Protein AF-A0A3M1YGG5-F1 (afdb_monomer)

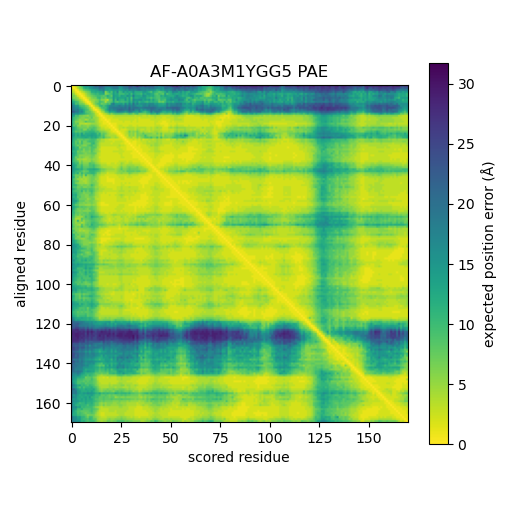Secondary structure (DSSP, 8-state):
-PPPP---EE-TT-SEEEEEE-SSTT---GGGTT-EEEEEEETTEEEEEE--TTPPP-EEEEEEEEEEETTTEEEEEEE-SSEEEEEE-SS---TT-EEEE---PPTTS--PPEEEE-GGGS---S-HHHHHHHHHHHHHHHTT---EEEEEE-STTS-STT-EEEEEE-

Solvent-accessible surface area (backbone atoms only — not comparable to full-atom values): 9044 Å² total; per-residue (Å²): 132,90,74,54,77,69,67,78,45,72,51,99,83,49,42,48,30,40,34,35,28,38,91,50,61,61,48,61,38,74,38,37,44,56,28,47,20,24,77,41,79,56,96,91,39,70,24,37,25,78,53,52,65,72,31,66,48,52,28,27,29,69,41,59,49,98,57,60,30,68,82,42,20,16,26,28,32,32,32,58,45,63,75,49,80,38,26,23,19,99,40,52,41,56,70,71,36,48,46,19,35,38,50,63,57,58,78,58,38,69,47,70,32,16,29,21,48,36,80,84,74,60,80,74,82,82,45,78,71,55,38,56,53,50,53,52,51,49,54,62,74,44,61,93,60,62,44,34,25,30,73,40,72,77,36,87,82,22,58,46,65,68,17,32,29,33,32,32,61,91

Structure (mmCIF, N/CA/C/O backbone):
data_AF-A0A3M1YGG5-F1
#
_entry.id   AF-A0A3M1YGG5-F1
#
loop_
_atom_site.group_PDB
_atom_site.id
_atom_site.type_symbol
_atom_site.label_atom_id
_atom_site.label_alt_id
_atom_site.label_comp_id
_atom_site.label_asym_id
_atom_site.label_entity_id
_atom_site.label_seq_id
_atom_site.pdbx_PDB_ins_code
_atom_site.Cartn_x
_atom_site.Cartn_y
_atom_site.Cartn_z
_atom_site.occupancy
_atom_site.B_iso_or_equiv
_atom_site.auth_seq_id
_atom_site.auth_comp_id
_atom_site.auth_asym_id
_atom_site.auth_atom_id
_atom_site.pdbx_PDB_model_num
ATOM 1 N N . MET A 1 1 ? 24.152 3.823 -25.030 1.00 55.31 1 MET A N 1
ATOM 2 C CA . MET A 1 1 ? 23.796 4.663 -23.865 1.00 55.31 1 MET A CA 1
ATOM 3 C C . MET A 1 1 ? 24.035 3.822 -22.623 1.00 55.31 1 MET A C 1
ATOM 5 O O . MET A 1 1 ? 23.606 2.677 -22.627 1.00 55.31 1 MET A O 1
ATOM 9 N N . ALA A 1 2 ? 24.787 4.303 -21.632 1.00 54.22 2 ALA A N 1
ATOM 10 C CA . ALA A 1 2 ? 25.012 3.529 -20.411 1.00 54.22 2 ALA A CA 1
ATOM 11 C C . ALA A 1 2 ? 23.708 3.479 -19.600 1.00 54.22 2 ALA A C 1
ATOM 13 O O . ALA A 1 2 ? 23.170 4.525 -19.247 1.00 54.22 2 ALA A O 1
ATOM 14 N N . THR A 1 3 ? 23.182 2.282 -19.339 1.00 64.00 3 THR A N 1
ATOM 15 C CA . THR A 1 3 ? 22.014 2.116 -18.467 1.00 64.00 3 THR A CA 1
ATOM 16 C C . THR A 1 3 ? 22.466 2.206 -17.014 1.00 64.00 3 THR A C 1
ATOM 18 O O . THR A 1 3 ? 23.280 1.394 -16.567 1.00 64.00 3 THR A O 1
ATOM 21 N N . PHE A 1 4 ? 21.922 3.160 -16.262 1.00 67.75 4 PHE A N 1
ATOM 22 C CA . PHE A 1 4 ? 22.120 3.218 -14.819 1.00 67.75 4 PHE A CA 1
ATOM 23 C C . PHE A 1 4 ? 21.399 2.041 -14.153 1.00 67.75 4 PHE A C 1
ATOM 25 O O . PHE A 1 4 ? 20.194 1.840 -14.341 1.00 67.75 4 PHE A O 1
ATOM 32 N N . LYS A 1 5 ? 22.156 1.241 -13.396 1.00 75.06 5 LYS A N 1
ATOM 33 C CA . LYS A 1 5 ? 21.615 0.176 -12.552 1.00 75.06 5 LYS A CA 1
ATOM 34 C C . LYS A 1 5 ? 21.453 0.711 -11.136 1.00 75.06 5 LYS A C 1
ATOM 36 O O . LYS A 1 5 ? 22.422 1.219 -10.576 1.00 75.06 5 LYS A O 1
ATOM 41 N N . HIS A 1 6 ? 20.259 0.589 -10.568 1.00 70.75 6 HIS A N 1
ATOM 42 C CA . HIS A 1 6 ? 19.994 1.006 -9.193 1.00 70.75 6 HIS A CA 1
ATOM 43 C C . HIS A 1 6 ? 19.250 -0.097 -8.437 1.00 70.75 6 HIS A C 1
ATOM 45 O O . HIS A 1 6 ? 18.257 -0.633 -8.930 1.00 70.75 6 HIS A O 1
ATOM 51 N N . GLY A 1 7 ? 19.773 -0.464 -7.267 1.00 69.25 7 GLY A N 1
ATOM 52 C CA . GLY A 1 7 ? 19.114 -1.364 -6.320 1.00 69.25 7 GLY A CA 1
ATOM 53 C C . GLY A 1 7 ? 18.342 -0.580 -5.261 1.00 69.25 7 GLY A C 1
ATOM 54 O O . GLY A 1 7 ? 18.203 0.634 -5.363 1.00 69.25 7 GLY A O 1
ATOM 55 N N . VAL A 1 8 ? 17.871 -1.265 -4.222 1.00 73.19 8 VAL A N 1
ATOM 56 C CA . VAL A 1 8 ? 17.297 -0.588 -3.053 1.00 73.19 8 VAL A CA 1
ATOM 57 C C . VAL A 1 8 ? 18.416 0.106 -2.281 1.00 73.19 8 VAL A C 1
ATOM 59 O O . VAL A 1 8 ? 19.356 -0.551 -1.833 1.00 73.19 8 VAL A O 1
ATOM 62 N N . SER A 1 9 ? 18.302 1.421 -2.107 1.00 71.38 9 SER A N 1
ATOM 63 C CA . SER A 1 9 ? 19.164 2.175 -1.196 1.00 71.38 9 SER A CA 1
ATOM 64 C C . SER A 1 9 ? 18.410 2.443 0.103 1.00 71.38 9 SER A C 1
ATOM 66 O O . SER A 1 9 ? 17.454 3.219 0.125 1.00 71.38 9 SER A O 1
ATOM 68 N N . ILE A 1 10 ? 18.833 1.778 1.179 1.00 61.59 10 ILE A N 1
ATOM 69 C CA . ILE A 1 10 ? 18.394 2.066 2.545 1.00 61.59 10 ILE A CA 1
ATOM 70 C C . ILE A 1 10 ? 19.409 3.010 3.188 1.00 61.59 10 ILE A C 1
ATOM 72 O O . ILE A 1 10 ? 20.544 2.626 3.482 1.00 61.59 10 ILE A O 1
ATOM 76 N N . LEU A 1 11 ? 19.015 4.258 3.435 1.00 57.81 11 LEU A N 1
ATOM 77 C CA . LEU A 1 11 ? 19.728 5.062 4.425 1.00 57.81 11 LEU A CA 1
ATOM 78 C C . LEU A 1 11 ? 19.527 4.366 5.780 1.00 57.81 11 LEU A C 1
ATOM 80 O O . LEU A 1 11 ? 18.440 3.866 6.054 1.00 57.81 11 LEU A O 1
ATOM 84 N N . ARG A 1 12 ? 20.575 4.262 6.608 1.00 49.81 12 ARG A N 1
ATOM 85 C CA . ARG A 1 12 ? 20.600 3.373 7.794 1.00 49.81 12 ARG A CA 1
ATOM 86 C C . ARG A 1 12 ? 19.526 3.657 8.862 1.00 49.81 12 ARG A C 1
ATOM 88 O O . ARG A 1 12 ? 19.350 2.819 9.732 1.00 49.81 12 ARG A O 1
ATOM 95 N N . ASP A 1 13 ? 18.805 4.769 8.737 1.00 57.62 13 ASP A N 1
ATOM 96 C CA . ASP A 1 13 ? 17.625 5.155 9.529 1.00 57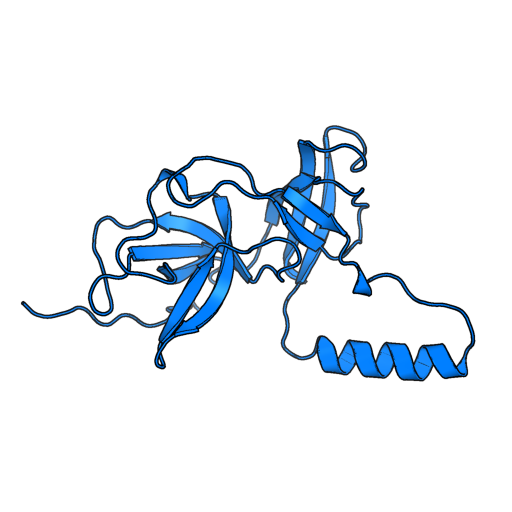.6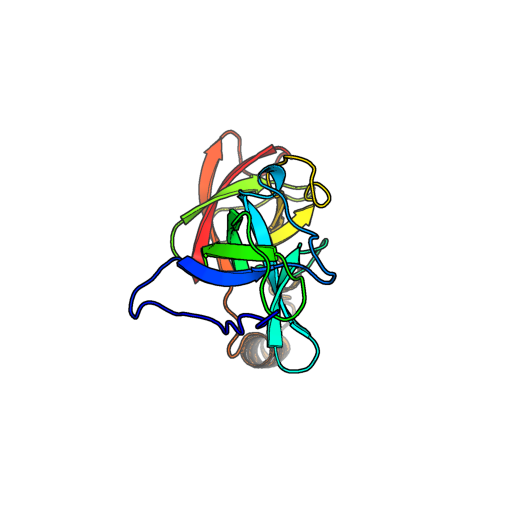2 13 ASP A CA 1
ATOM 97 C C . ASP A 1 13 ? 16.527 5.801 8.653 1.00 57.62 13 ASP A C 1
ATOM 99 O O . ASP A 1 13 ? 15.679 6.552 9.120 1.00 57.62 13 ASP A O 1
ATOM 103 N N . GLY A 1 14 ? 16.567 5.566 7.339 1.00 60.25 14 GLY A N 1
ATOM 104 C CA . GLY A 1 14 ? 15.667 6.215 6.395 1.00 60.25 14 GLY A CA 1
ATOM 105 C C . GLY A 1 14 ? 14.260 5.638 6.470 1.00 60.25 14 GLY A C 1
ATOM 106 O O . GLY A 1 14 ? 14.053 4.468 6.150 1.00 60.25 14 GLY A O 1
ATOM 107 N N . ASP A 1 15 ? 13.284 6.486 6.793 1.00 81.44 15 ASP A N 1
ATOM 108 C C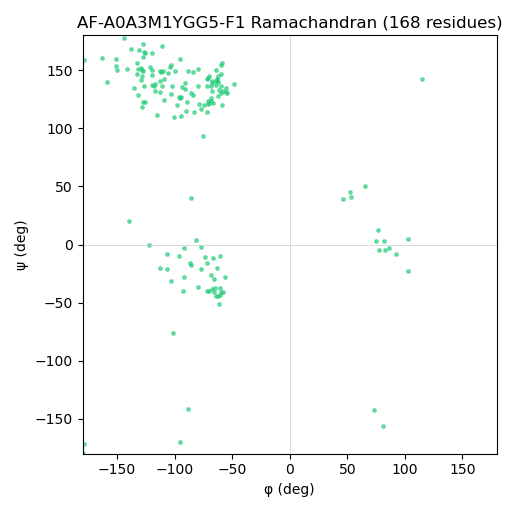A . ASP A 1 15 ? 11.867 6.173 6.583 1.00 81.44 15 ASP A CA 1
ATOM 109 C C . ASP A 1 15 ? 11.538 5.997 5.100 1.00 81.44 15 ASP A C 1
ATOM 111 O O . ASP A 1 15 ? 10.543 5.365 4.761 1.00 81.44 15 ASP A O 1
ATOM 115 N N . ILE A 1 16 ? 12.391 6.530 4.221 1.00 88.69 16 ILE A N 1
ATOM 116 C CA . ILE A 1 16 ? 12.248 6.516 2.771 1.00 88.69 16 ILE A CA 1
ATOM 117 C C . ILE A 1 16 ? 13.405 5.730 2.158 1.00 88.69 16 ILE A C 1
ATOM 119 O O . ILE A 1 16 ? 14.575 5.968 2.469 1.00 88.69 16 ILE A O 1
ATOM 123 N N . ILE A 1 17 ? 13.067 4.828 1.243 1.00 91.19 17 ILE A N 1
ATOM 124 C CA . ILE A 1 17 ? 14.019 4.114 0.395 1.00 91.19 17 ILE A CA 1
ATOM 125 C C . ILE A 1 17 ? 13.903 4.594 -1.040 1.00 91.19 17 ILE A C 1
ATOM 127 O O . ILE A 1 17 ? 12.816 4.937 -1.497 1.00 91.19 17 ILE A O 1
ATOM 131 N N . SER A 1 18 ? 15.009 4.566 -1.775 1.00 91.19 18 SER A N 1
ATOM 132 C CA . SER A 1 18 ? 14.977 4.777 -3.222 1.00 91.19 18 SER A CA 1
ATOM 133 C C . SER A 1 18 ? 14.955 3.431 -3.941 1.00 91.19 18 SER A C 1
ATOM 135 O O . SER A 1 18 ? 15.798 2.571 -3.670 1.00 91.19 18 SER A O 1
ATOM 137 N N . ILE A 1 19 ? 13.983 3.233 -4.832 1.00 91.62 19 ILE A N 1
ATOM 138 C CA . ILE A 1 19 ? 13.714 1.948 -5.490 1.00 91.62 19 ILE A CA 1
ATOM 139 C C . ILE A 1 19 ? 13.127 2.169 -6.899 1.00 91.62 19 ILE A C 1
ATOM 141 O O . ILE A 1 19 ? 12.464 3.182 -7.139 1.00 91.62 19 ILE A O 1
ATOM 145 N N . PRO A 1 20 ? 13.356 1.255 -7.860 1.00 92.62 20 PRO A N 1
ATOM 146 C CA . PRO A 1 20 ? 12.626 1.269 -9.123 1.00 92.62 20 PRO A CA 1
ATOM 147 C C . PRO A 1 20 ? 11.122 1.042 -8.910 1.00 92.62 20 PRO A C 1
ATOM 149 O O . PRO A 1 20 ? 10.718 0.222 -8.084 1.00 92.62 20 PRO A O 1
ATOM 152 N N . LEU A 1 21 ? 10.301 1.740 -9.686 1.00 91.44 21 LEU A N 1
ATOM 153 C CA . LEU A 1 21 ? 8.844 1.745 -9.599 1.00 91.44 21 LEU A CA 1
ATOM 154 C C . LEU A 1 21 ? 8.233 1.191 -10.894 1.00 91.44 21 LEU A C 1
ATOM 156 O O . LEU A 1 21 ? 8.658 1.552 -11.996 1.00 91.44 21 LEU A O 1
ATOM 160 N N . GLY A 1 22 ? 7.201 0.358 -10.763 1.00 90.88 22 GLY A N 1
ATOM 161 C CA . GLY A 1 22 ? 6.447 -0.194 -11.890 1.00 90.88 22 GLY A CA 1
ATOM 162 C C . GLY A 1 22 ? 6.572 -1.703 -12.050 1.00 90.88 22 GLY A C 1
ATOM 163 O O . GLY A 1 22 ? 7.644 -2.279 -11.894 1.00 90.88 22 GLY A O 1
ATOM 164 N N . ALA A 1 23 ? 5.463 -2.335 -12.443 1.00 88.12 23 ALA A N 1
ATOM 165 C CA . ALA A 1 23 ? 5.479 -3.679 -13.029 1.00 88.12 23 ALA A CA 1
ATOM 166 C C . ALA A 1 23 ? 5.947 -3.654 -14.498 1.00 88.12 23 ALA A C 1
ATOM 168 O O . ALA A 1 23 ? 6.402 -4.660 -15.035 1.00 88.12 23 ALA A O 1
ATOM 169 N N . THR A 1 24 ? 5.840 -2.491 -15.143 1.00 86.62 24 THR A N 1
ATOM 170 C CA . THR A 1 24 ? 6.298 -2.214 -16.506 1.00 86.62 24 THR A CA 1
ATOM 171 C C . THR A 1 24 ? 7.128 -0.932 -16.531 1.00 86.62 24 THR A C 1
ATOM 173 O O . THR A 1 24 ? 7.134 -0.155 -15.574 1.00 86.62 24 THR A O 1
ATOM 176 N N . GLN A 1 25 ? 7.828 -0.700 -17.640 1.00 84.44 25 GLN A N 1
ATOM 177 C CA . GLN A 1 25 ? 8.645 0.498 -17.845 1.00 84.44 25 GLN A CA 1
ATOM 178 C C . GLN A 1 25 ? 7.800 1.783 -17.828 1.00 84.44 25 GLN A C 1
ATOM 180 O O . GLN A 1 25 ? 6.669 1.783 -18.315 1.00 84.44 25 GLN A O 1
ATOM 185 N N . ASN A 1 26 ? 8.384 2.862 -17.296 1.00 80.94 26 ASN A N 1
ATOM 186 C CA . ASN A 1 26 ? 7.831 4.220 -17.230 1.00 80.94 26 ASN A CA 1
ATOM 187 C C . ASN A 1 26 ? 6.363 4.302 -16.756 1.00 80.94 26 ASN A C 1
ATOM 189 O O . ASN A 1 26 ? 5.562 5.053 -17.310 1.00 80.94 26 ASN A O 1
ATOM 193 N N . ALA A 1 27 ? 5.996 3.475 -15.773 1.00 84.19 27 ALA A N 1
ATOM 194 C CA . ALA A 1 27 ? 4.609 3.299 -15.344 1.00 84.19 27 ALA A CA 1
ATOM 195 C C . ALA A 1 27 ? 4.139 4.317 -14.292 1.00 84.19 27 ALA A C 1
ATOM 197 O O . ALA A 1 27 ? 2.939 4.419 -14.061 1.00 84.19 27 ALA A O 1
ATOM 198 N N . PHE A 1 28 ? 5.061 5.034 -13.642 1.00 90.25 28 PHE A N 1
ATOM 199 C CA . PHE A 1 28 ? 4.749 5.981 -12.570 1.00 90.25 28 PHE A CA 1
ATOM 200 C C . PHE A 1 28 ? 4.958 7.426 -13.023 1.00 90.25 28 PHE A C 1
ATOM 202 O O . PHE A 1 28 ? 5.929 7.737 -13.715 1.00 90.25 28 PHE A O 1
ATOM 209 N N . ALA A 1 29 ? 4.073 8.307 -12.568 1.00 91.31 29 ALA A N 1
ATOM 210 C CA . ALA A 1 29 ? 4.104 9.747 -12.769 1.00 91.31 29 ALA A CA 1
ATOM 211 C C . ALA A 1 29 ? 3.996 10.488 -11.427 1.00 91.31 29 ALA A C 1
ATOM 213 O O . ALA A 1 29 ? 3.684 9.904 -10.393 1.00 91.31 29 ALA A O 1
ATOM 214 N N . GLN A 1 30 ? 4.173 11.812 -11.443 1.00 90.75 30 GLN A N 1
ATOM 215 C CA . GLN A 1 30 ? 4.024 12.646 -10.242 1.00 90.75 30 GLN A CA 1
ATOM 216 C C . GLN A 1 30 ? 2.643 12.493 -9.572 1.00 90.75 30 GLN A C 1
ATOM 218 O O . GLN A 1 30 ? 2.520 12.644 -8.361 1.00 90.75 30 GLN A O 1
ATOM 223 N N . ALA A 1 31 ? 1.612 12.156 -10.353 1.00 92.81 31 ALA A N 1
ATOM 224 C CA . ALA A 1 31 ? 0.263 11.877 -9.863 1.00 92.81 31 ALA A CA 1
ATOM 225 C C . ALA A 1 31 ? 0.164 10.609 -8.987 1.00 92.81 31 ALA A C 1
ATOM 227 O O . ALA A 1 31 ? -0.863 10.392 -8.352 1.00 92.81 31 ALA A O 1
ATOM 228 N N . ASP A 1 32 ? 1.202 9.771 -8.952 1.00 93.38 32 ASP A N 1
ATOM 229 C CA . ASP A 1 32 ? 1.244 8.544 -8.151 1.00 93.38 32 ASP A CA 1
ATOM 230 C C . ASP A 1 32 ? 1.849 8.739 -6.756 1.00 93.38 32 ASP A C 1
ATOM 232 O O . ASP A 1 32 ? 1.864 7.802 -5.957 1.00 93.38 32 ASP A O 1
ATOM 236 N N . VAL A 1 33 ? 2.326 9.945 -6.437 1.00 94.38 33 VAL A N 1
ATOM 237 C CA . VAL A 1 33 ? 2.790 10.280 -5.087 1.00 94.38 33 VAL A CA 1
ATOM 238 C C . VAL A 1 33 ? 1.633 10.143 -4.092 1.00 94.38 33 VAL A C 1
ATOM 240 O O . VAL A 1 33 ? 0.527 10.619 -4.336 1.00 94.38 33 VAL A O 1
ATOM 243 N N . GLY A 1 34 ? 1.900 9.481 -2.967 1.00 92.81 34 GLY A N 1
ATOM 244 C CA . GLY A 1 34 ? 0.936 9.161 -1.915 1.00 92.81 34 GLY A CA 1
ATOM 245 C C . GLY A 1 34 ? 0.266 7.793 -2.060 1.00 92.81 34 GLY A C 1
ATOM 246 O O . GLY A 1 34 ? -0.421 7.364 -1.138 1.00 92.81 34 GLY A O 1
ATOM 247 N N . LYS A 1 35 ? 0.468 7.074 -3.171 1.00 94.50 35 LYS A N 1
ATOM 248 C CA . LYS A 1 35 ? -0.146 5.753 -3.381 1.00 94.50 35 LYS A CA 1
ATOM 249 C C . LYS A 1 35 ? 0.584 4.637 -2.655 1.00 94.50 35 LYS A C 1
ATOM 251 O O . LYS A 1 35 ? 1.804 4.684 -2.490 1.00 94.50 35 LYS A O 1
ATOM 256 N N . ALA A 1 36 ? -0.171 3.606 -2.289 1.00 95.69 36 ALA A N 1
ATOM 257 C CA . ALA A 1 36 ? 0.345 2.417 -1.634 1.00 95.69 36 ALA A CA 1
ATOM 258 C C . ALA A 1 36 ? 0.995 1.465 -2.647 1.00 95.69 36 ALA A C 1
ATOM 260 O O . ALA A 1 36 ? 0.452 1.188 -3.727 1.00 95.69 36 ALA A O 1
ATOM 261 N N . VAL A 1 37 ? 2.156 0.937 -2.271 1.00 95.12 37 VAL A N 1
ATOM 262 C CA . VAL A 1 37 ? 2.939 -0.003 -3.070 1.00 95.12 37 VAL A CA 1
ATOM 263 C C . VAL A 1 37 ? 3.324 -1.240 -2.269 1.00 95.12 37 VAL A C 1
ATOM 265 O O . VAL A 1 37 ? 3.509 -1.191 -1.051 1.00 95.12 37 VAL A O 1
ATOM 268 N N . LYS A 1 38 ? 3.489 -2.342 -2.998 1.00 93.56 38 LYS A N 1
ATOM 269 C CA . LYS A 1 38 ? 4.077 -3.594 -2.525 1.00 93.56 38 LYS A CA 1
ATOM 270 C C . LYS A 1 38 ? 5.406 -3.836 -3.217 1.00 93.56 38 LYS A C 1
ATOM 272 O O . LYS A 1 38 ? 5.597 -3.443 -4.374 1.00 93.56 38 LYS A O 1
ATOM 277 N N . PHE A 1 39 ? 6.323 -4.498 -2.530 1.00 91.75 39 PHE A N 1
ATOM 278 C CA . PHE A 1 39 ? 7.590 -4.903 -3.108 1.00 91.75 39 PHE A CA 1
ATOM 279 C C . PHE A 1 39 ? 7.445 -6.239 -3.812 1.00 91.75 39 PHE A C 1
ATOM 281 O O . PHE A 1 39 ? 6.930 -7.219 -3.279 1.00 91.75 39 PHE A O 1
ATOM 288 N N . GLN A 1 40 ? 7.928 -6.275 -5.045 1.00 90.75 40 GLN A N 1
ATOM 289 C CA . GLN A 1 40 ? 7.918 -7.465 -5.868 1.00 90.75 40 GLN A CA 1
ATOM 290 C C . GLN A 1 40 ? 9.314 -7.707 -6.425 1.00 90.75 40 GLN A C 1
ATOM 292 O O . GLN A 1 40 ? 10.026 -6.781 -6.814 1.00 90.75 40 GLN A O 1
ATOM 297 N N . ASN A 1 41 ? 9.707 -8.979 -6.485 1.00 87.12 41 ASN A N 1
ATOM 298 C CA . ASN A 1 41 ? 10.880 -9.366 -7.253 1.00 87.12 41 ASN A CA 1
ATOM 299 C C . ASN A 1 41 ? 10.474 -9.534 -8.709 1.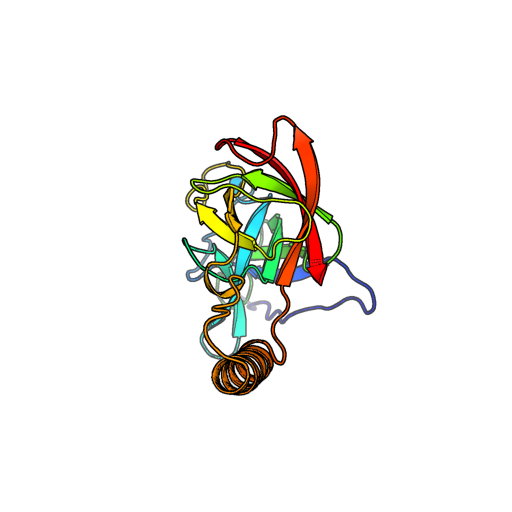00 87.12 41 ASN A C 1
ATOM 301 O O . ASN A 1 41 ? 9.712 -10.444 -9.035 1.00 87.12 41 ASN A O 1
ATOM 305 N N . LEU A 1 42 ? 10.990 -8.667 -9.574 1.00 82.94 42 LEU A N 1
ATOM 306 C CA . LEU A 1 42 ? 10.820 -8.784 -11.010 1.00 82.94 42 LEU A CA 1
ATOM 307 C C . LEU A 1 42 ? 12.191 -9.021 -11.641 1.00 82.94 42 LEU A C 1
ATOM 309 O O . LEU A 1 42 ? 13.059 -8.149 -11.638 1.00 82.94 42 LEU A O 1
ATOM 313 N N . ASN A 1 43 ? 12.394 -10.230 -12.169 1.00 80.12 43 ASN A N 1
ATOM 314 C CA . ASN A 1 43 ? 13.622 -10.632 -12.862 1.00 80.12 43 ASN A CA 1
ATOM 315 C C . ASN A 1 43 ? 14.912 -10.393 -12.046 1.00 80.12 43 ASN A C 1
ATOM 317 O O . ASN A 1 43 ? 15.918 -9.926 -12.578 1.00 80.12 43 ASN A O 1
ATOM 321 N N . GLY A 1 44 ? 14.886 -10.682 -10.741 1.00 79.94 44 GLY A N 1
ATOM 322 C CA . GLY A 1 44 ? 16.039 -10.521 -9.848 1.00 79.94 44 GLY A CA 1
ATOM 323 C C . GLY A 1 44 ? 16.249 -9.095 -9.330 1.00 79.94 44 GLY A C 1
ATOM 324 O O . GLY A 1 44 ? 17.215 -8.854 -8.611 1.00 79.94 44 GLY A O 1
ATOM 325 N N . THR A 1 45 ? 15.359 -8.155 -9.665 1.00 83.00 45 THR A N 1
ATOM 326 C CA . THR A 1 45 ? 15.376 -6.774 -9.167 1.00 83.00 45 THR A CA 1
ATOM 327 C C . THR A 1 45 ? 14.161 -6.529 -8.278 1.00 83.00 45 THR A C 1
ATOM 329 O O . THR A 1 45 ? 13.034 -6.844 -8.654 1.00 83.00 45 THR A O 1
ATOM 332 N N . MET A 1 46 ? 14.385 -5.962 -7.093 1.00 87.69 46 MET A N 1
ATOM 333 C CA . MET A 1 46 ? 13.310 -5.452 -6.239 1.00 87.69 46 MET A CA 1
ATOM 334 C C . MET A 1 46 ? 12.717 -4.192 -6.859 1.00 87.69 46 MET A C 1
ATOM 336 O O . MET A 1 46 ? 13.444 -3.228 -7.102 1.00 87.69 46 MET A O 1
ATOM 340 N N . VAL A 1 47 ? 11.410 -4.213 -7.099 1.00 91.88 47 VAL A N 1
ATOM 341 C CA . VAL A 1 47 ? 10.642 -3.081 -7.621 1.00 91.88 47 VAL A CA 1
ATOM 342 C C . VAL A 1 47 ? 9.426 -2.828 -6.736 1.00 91.88 47 VAL A C 1
ATOM 344 O O . VAL A 1 47 ? 8.891 -3.761 -6.133 1.00 91.88 47 VAL A O 1
ATOM 347 N N . ALA A 1 48 ? 8.979 -1.578 -6.661 1.00 93.06 48 ALA A N 1
ATOM 348 C CA . ALA A 1 48 ? 7.715 -1.234 -6.025 1.00 93.06 48 ALA A CA 1
ATOM 349 C C . ALA A 1 48 ? 6.600 -1.165 -7.075 1.00 93.06 48 ALA A C 1
ATOM 351 O O . ALA A 1 48 ? 6.711 -0.464 -8.083 1.00 93.06 48 ALA A O 1
ATOM 352 N N . VAL A 1 49 ? 5.517 -1.897 -6.842 1.00 94.69 49 VAL A N 1
ATOM 353 C CA . VAL A 1 49 ? 4.347 -1.963 -7.727 1.00 94.69 49 VAL A CA 1
ATOM 354 C C . VAL A 1 49 ? 3.131 -1.470 -6.957 1.00 94.69 49 VAL A C 1
ATOM 356 O O . VAL A 1 49 ? 3.045 -1.691 -5.752 1.00 94.69 49 VAL A O 1
ATOM 359 N N . LEU A 1 50 ? 2.188 -0.805 -7.631 1.00 94.31 50 LEU A N 1
ATOM 360 C CA . LEU A 1 50 ? 0.932 -0.395 -7.001 1.00 94.31 50 LEU A CA 1
ATOM 361 C C . LEU A 1 50 ? 0.216 -1.604 -6.388 1.00 94.31 50 LEU A C 1
ATOM 363 O O . LEU A 1 50 ? 0.048 -2.636 -7.042 1.00 94.31 50 LEU A O 1
ATOM 367 N N . CYS A 1 51 ? -0.213 -1.454 -5.137 1.00 94.25 51 CYS A N 1
ATOM 368 C CA . CYS A 1 51 ? -1.079 -2.423 -4.482 1.00 94.25 51 CYS A CA 1
ATOM 369 C C . CYS A 1 51 ? -2.447 -2.501 -5.185 1.00 94.25 51 CYS A C 1
ATOM 371 O O . CYS A 1 51 ? -2.948 -1.521 -5.747 1.00 94.25 51 CYS A O 1
ATOM 373 N N . THR A 1 52 ? -3.048 -3.681 -5.116 1.00 93.50 52 THR A N 1
ATOM 374 C CA . THR A 1 52 ? -4.435 -3.985 -5.477 1.00 93.50 52 THR A CA 1
ATOM 375 C C . THR A 1 52 ? -5.237 -4.326 -4.218 1.00 93.50 52 THR A C 1
ATOM 377 O O . THR A 1 52 ? -4.666 -4.452 -3.134 1.00 93.50 52 THR A O 1
ATOM 380 N N . ALA A 1 53 ? -6.559 -4.442 -4.339 1.00 92.88 53 ALA A N 1
ATOM 381 C CA . ALA A 1 53 ? -7.429 -4.745 -3.205 1.00 92.88 53 ALA A CA 1
ATOM 382 C C . ALA A 1 53 ? -7.003 -6.026 -2.472 1.00 92.88 53 ALA A C 1
ATOM 384 O O . ALA A 1 53 ? -6.797 -7.068 -3.093 1.00 92.88 53 ALA A O 1
ATOM 385 N N . GLY A 1 54 ? -6.887 -5.939 -1.149 1.00 90.56 54 GLY A N 1
ATOM 386 C CA . GLY A 1 54 ? -6.454 -7.015 -0.262 1.00 90.56 54 GLY A CA 1
ATOM 387 C C . GLY A 1 54 ? -4.939 -7.196 -0.148 1.00 90.56 54 GLY A C 1
ATOM 388 O O . GLY A 1 54 ? -4.506 -8.013 0.662 1.00 90.56 54 GLY A O 1
ATOM 389 N N . ASP A 1 55 ? -4.126 -6.461 -0.916 1.00 92.25 55 ASP A N 1
ATOM 390 C CA . ASP A 1 55 ? -2.671 -6.566 -0.813 1.00 92.25 55 ASP A CA 1
ATOM 391 C C . ASP A 1 55 ? -2.133 -5.969 0.497 1.00 92.25 55 ASP A C 1
ATOM 393 O O . ASP A 1 55 ? -2.581 -4.921 0.980 1.00 92.25 55 ASP A O 1
ATOM 397 N N . ASP A 1 56 ? -1.081 -6.609 1.011 1.00 92.25 56 ASP A N 1
ATOM 398 C CA . ASP A 1 56 ? -0.233 -6.047 2.057 1.00 92.25 56 ASP A CA 1
ATOM 399 C C . ASP A 1 56 ? 0.493 -4.797 1.536 1.00 92.25 56 ASP A C 1
ATOM 401 O O . ASP A 1 56 ? 0.943 -4.746 0.388 1.00 92.25 56 ASP A O 1
ATOM 405 N N . ILE A 1 57 ? 0.607 -3.780 2.391 1.00 94.00 57 ILE A N 1
ATOM 406 C CA . ILE A 1 57 ? 1.250 -2.509 2.047 1.00 94.00 57 ILE A CA 1
ATOM 407 C C . ILE A 1 57 ? 2.692 -2.529 2.552 1.00 94.00 57 ILE A C 1
ATOM 409 O O . ILE A 1 57 ? 2.940 -2.611 3.758 1.00 94.00 57 ILE A O 1
ATOM 413 N N . ASP A 1 58 ? 3.653 -2.387 1.643 1.00 92.94 58 ASP A N 1
ATOM 414 C CA . ASP A 1 58 ? 5.069 -2.267 2.002 1.00 92.94 58 ASP A CA 1
ATOM 415 C C . ASP A 1 58 ? 5.510 -0.816 2.177 1.00 92.94 58 ASP A C 1
ATOM 417 O O . ASP A 1 58 ? 6.399 -0.541 2.985 1.00 92.94 58 ASP A O 1
ATOM 421 N N . GLY A 1 59 ? 4.864 0.120 1.481 1.00 93.38 59 GLY A N 1
ATOM 422 C CA . GLY A 1 59 ? 5.128 1.541 1.648 1.00 93.38 59 GLY A CA 1
ATOM 423 C C . GLY A 1 59 ? 4.257 2.447 0.787 1.00 93.38 59 GLY A C 1
ATOM 424 O O . GLY A 1 59 ? 3.322 1.995 0.126 1.00 93.38 59 GLY A O 1
ATOM 425 N N . PHE A 1 60 ? 4.594 3.735 0.792 1.00 94.75 60 PHE A N 1
ATOM 426 C CA . PHE A 1 60 ? 3.891 4.789 0.063 1.00 94.75 60 PHE A CA 1
ATOM 427 C C . PHE A 1 60 ? 4.853 5.590 -0.806 1.00 94.75 60 PHE A C 1
ATOM 429 O O . PHE A 1 60 ? 5.941 5.943 -0.360 1.00 94.75 60 PHE A O 1
ATOM 436 N N . VAL A 1 61 ? 4.477 5.897 -2.044 1.00 94.88 61 VAL A N 1
ATOM 437 C CA . VAL A 1 61 ? 5.344 6.665 -2.952 1.00 94.88 61 VAL A CA 1
ATOM 438 C C . VAL A 1 61 ? 5.491 8.102 -2.454 1.00 94.88 61 VAL A C 1
ATOM 440 O O . VAL A 1 61 ? 4.496 8.796 -2.274 1.00 94.88 61 VAL A O 1
ATOM 443 N N . THR A 1 62 ? 6.720 8.580 -2.276 1.00 93.88 62 THR A N 1
ATOM 444 C CA . THR A 1 62 ? 7.006 9.960 -1.842 1.00 93.88 62 THR A CA 1
ATOM 445 C C . THR A 1 62 ? 7.475 10.853 -2.980 1.00 93.88 62 THR A C 1
ATOM 447 O O . THR A 1 62 ? 7.231 12.056 -2.967 1.00 93.88 62 THR A O 1
ATOM 450 N N . SER A 1 63 ? 8.168 10.283 -3.965 1.00 92.62 63 SER A N 1
ATOM 451 C CA . SER A 1 63 ? 8.661 11.013 -5.131 1.00 92.62 63 SER A CA 1
ATOM 452 C C . SER A 1 63 ? 8.760 10.099 -6.343 1.00 92.62 63 SER A C 1
ATOM 454 O O . SER A 1 63 ? 8.943 8.889 -6.204 1.00 92.62 63 SER A O 1
ATOM 456 N N . VAL A 1 64 ? 8.665 10.695 -7.530 1.00 93.25 64 VAL A N 1
ATOM 457 C CA . VAL A 1 64 ? 8.945 10.039 -8.806 1.00 93.25 64 VAL A CA 1
ATOM 458 C C . VAL A 1 64 ? 9.936 10.915 -9.560 1.00 93.25 64 VAL A C 1
ATOM 460 O O . VAL A 1 64 ? 9.691 12.095 -9.792 1.00 93.25 64 VAL A O 1
ATOM 463 N N . GLU A 1 65 ? 11.074 10.339 -9.911 1.00 90.06 65 GLU A N 1
ATOM 464 C CA . GLU A 1 65 ? 12.153 11.018 -10.610 1.00 90.06 65 GLU A CA 1
ATOM 465 C C . GLU A 1 65 ? 11.905 11.036 -12.127 1.00 90.06 65 GLU A C 1
ATOM 467 O O . GLU A 1 65 ? 11.350 10.084 -12.682 1.00 90.06 65 GLU A O 1
ATOM 472 N N . PRO A 1 66 ? 12.365 12.079 -12.842 1.00 85.12 66 PRO A N 1
ATOM 473 C CA . PRO A 1 66 ? 12.148 12.209 -14.285 1.00 85.12 66 PRO A CA 1
ATOM 474 C C . PRO A 1 66 ? 13.013 11.261 -15.133 1.00 85.12 66 PRO A C 1
ATOM 476 O O . PRO A 1 66 ? 12.814 11.162 -16.343 1.00 85.12 66 PRO A O 1
ATOM 479 N N . HIS A 1 67 ? 14.003 10.596 -14.532 1.00 84.44 67 HIS A N 1
ATOM 480 C CA . HIS A 1 67 ? 14.888 9.659 -15.221 1.00 84.44 67 HIS A CA 1
ATOM 481 C C . HIS A 1 67 ? 14.503 8.209 -14.917 1.00 84.44 67 HIS A C 1
ATOM 483 O O . HIS A 1 67 ? 13.939 7.900 -13.869 1.00 84.44 67 HIS A O 1
ATOM 489 N N . THR A 1 68 ? 14.845 7.306 -15.836 1.00 87.81 68 THR A N 1
ATOM 490 C CA . THR A 1 68 ? 14.564 5.875 -15.692 1.00 87.81 68 THR A CA 1
ATOM 491 C C . THR A 1 68 ? 15.813 5.080 -15.318 1.00 87.81 68 THR A C 1
ATOM 493 O O . THR A 1 68 ? 16.942 5.454 -15.644 1.00 87.81 68 THR A O 1
ATOM 496 N N . VAL A 1 69 ? 15.607 3.953 -14.640 1.00 85.12 69 VAL A N 1
ATOM 497 C CA . VAL A 1 69 ? 16.655 3.020 -14.199 1.00 85.12 69 VAL A CA 1
ATOM 498 C C . VAL A 1 69 ? 16.358 1.606 -14.691 1.00 85.12 69 VAL A C 1
ATOM 500 O O . VAL A 1 69 ? 15.249 1.302 -15.125 1.00 85.12 69 VAL A O 1
ATOM 503 N N . ASN A 1 70 ? 17.354 0.718 -14.636 1.00 83.81 70 ASN A N 1
ATOM 504 C CA . ASN A 1 70 ? 17.180 -0.724 -14.872 1.00 83.81 70 ASN A CA 1
ATOM 505 C C . ASN A 1 70 ? 16.462 -1.068 -16.190 1.00 83.81 70 ASN A C 1
ATOM 507 O O . ASN A 1 70 ? 15.600 -1.939 -16.230 1.00 83.81 70 ASN A O 1
ATOM 511 N N . ASN A 1 71 ? 16.858 -0.399 -17.277 1.00 83.12 71 ASN A N 1
ATOM 512 C CA . ASN A 1 71 ? 16.241 -0.515 -18.602 1.00 83.12 71 ASN A CA 1
ATOM 513 C C . ASN A 1 71 ? 14.792 0.003 -18.644 1.00 83.12 71 ASN A C 1
ATOM 515 O O . ASN A 1 71 ? 13.914 -0.690 -19.141 1.00 83.12 71 ASN A O 1
ATOM 519 N N . G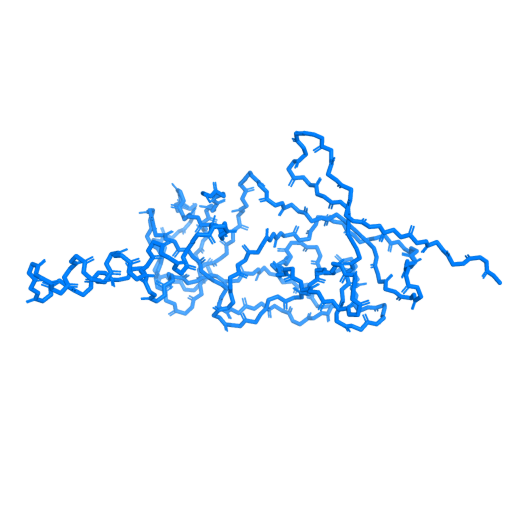LY A 1 72 ? 14.558 1.221 -18.142 1.00 84.94 72 GLY A N 1
ATOM 520 C CA . GLY A 1 72 ? 13.337 1.983 -18.426 1.00 84.94 72 GLY A CA 1
ATOM 521 C C . GLY A 1 72 ? 12.284 2.014 -17.317 1.00 84.94 72 GLY A C 1
ATOM 522 O O . GLY A 1 72 ? 11.216 2.582 -17.526 1.00 84.94 72 GLY A O 1
ATOM 523 N N . TYR A 1 73 ? 12.549 1.450 -16.138 1.00 88.62 73 TYR A N 1
ATOM 524 C CA . TYR A 1 73 ? 11.651 1.604 -14.990 1.00 88.62 73 TYR A CA 1
ATOM 525 C C . TYR A 1 73 ? 11.710 3.026 -14.445 1.00 88.62 73 TYR A C 1
ATOM 527 O O . TYR A 1 73 ? 12.782 3.634 -14.409 1.00 88.62 73 TYR A O 1
ATOM 535 N N . SER A 1 74 ? 10.565 3.538 -13.996 1.00 91.81 74 SER A N 1
ATOM 536 C CA . SER A 1 74 ? 10.526 4.773 -13.213 1.00 91.81 74 SER A CA 1
ATOM 537 C C . SER A 1 74 ? 11.356 4.584 -11.938 1.00 91.81 74 SER A C 1
ATOM 539 O O . SER A 1 74 ? 11.549 3.462 -11.469 1.00 91.81 74 SER A O 1
ATOM 541 N N . PHE A 1 75 ? 11.873 5.666 -11.372 1.00 90.88 75 PHE A N 1
ATOM 542 C CA . PHE A 1 75 ? 12.654 5.632 -10.137 1.00 90.88 75 PHE A CA 1
ATOM 543 C C . PHE A 1 75 ? 12.075 6.628 -9.145 1.00 90.88 75 PHE A C 1
ATOM 545 O O . PHE A 1 75 ? 11.515 7.637 -9.560 1.00 90.88 75 PHE A O 1
ATOM 552 N N . GLY A 1 76 ? 12.172 6.356 -7.849 1.00 92.25 76 GLY A N 1
ATOM 553 C CA . GLY A 1 76 ? 11.604 7.259 -6.862 1.00 92.25 76 GLY A CA 1
ATOM 554 C C . GLY A 1 76 ? 11.802 6.816 -5.425 1.00 92.25 76 GLY A C 1
ATOM 555 O O . GLY A 1 76 ? 12.430 5.791 -5.148 1.00 92.25 76 GLY A O 1
ATOM 556 N N . GLY A 1 77 ? 11.271 7.632 -4.519 1.00 92.69 77 GLY A N 1
ATOM 557 C CA . GLY A 1 77 ? 11.244 7.368 -3.089 1.00 92.69 77 GLY A CA 1
ATOM 558 C C . GLY A 1 77 ? 9.972 6.634 -2.669 1.00 92.69 77 GLY A C 1
ATOM 559 O O . GLY A 1 77 ? 8.878 6.960 -3.132 1.00 92.69 77 GLY A O 1
ATOM 560 N N . VAL A 1 78 ? 10.113 5.665 -1.769 1.00 94.00 78 VAL A N 1
ATOM 561 C CA . VAL A 1 78 ? 9.006 4.976 -1.098 1.00 94.00 78 VAL A CA 1
ATOM 562 C C . VAL A 1 78 ? 9.210 5.062 0.409 1.00 94.00 78 VAL A C 1
ATOM 564 O O . VAL A 1 78 ? 10.229 4.604 0.923 1.00 94.00 78 VAL A O 1
ATOM 567 N N . GLN A 1 79 ? 8.235 5.623 1.120 1.00 92.81 79 GLN A N 1
ATOM 568 C CA . GLN A 1 79 ? 8.178 5.647 2.574 1.00 92.81 79 GLN A CA 1
ATOM 569 C C . GLN A 1 79 ? 7.738 4.277 3.103 1.00 92.81 79 GLN A C 1
ATOM 571 O O . GLN A 1 79 ? 6.621 3.837 2.843 1.00 92.81 79 GLN A O 1
ATOM 576 N N . ILE A 1 80 ? 8.611 3.611 3.853 1.00 91.50 80 ILE A N 1
ATOM 577 C CA . ILE A 1 80 ? 8.420 2.261 4.408 1.00 91.50 80 ILE A CA 1
ATOM 578 C C . ILE A 1 80 ? 8.166 2.250 5.920 1.00 91.50 80 ILE A C 1
ATOM 580 O O . ILE A 1 80 ? 7.902 1.193 6.495 1.00 91.50 80 ILE A O 1
ATOM 584 N N . LYS A 1 81 ? 8.303 3.405 6.576 1.00 88.81 81 LYS A N 1
ATOM 585 C CA . LYS A 1 81 ? 8.148 3.596 8.024 1.00 88.81 81 LYS A CA 1
ATOM 586 C C . LYS A 1 81 ? 7.502 4.950 8.326 1.00 88.81 81 LYS A C 1
ATOM 588 O O . LYS A 1 81 ? 7.213 5.729 7.421 1.00 88.81 81 LYS A O 1
ATOM 593 N N . GLY A 1 82 ? 7.265 5.223 9.604 1.00 88.12 82 GLY A N 1
ATOM 594 C CA . GLY A 1 82 ? 6.637 6.458 10.058 1.00 88.12 82 GLY A CA 1
ATOM 595 C C . GLY A 1 82 ? 5.119 6.416 9.922 1.00 88.12 82 GLY A C 1
ATOM 596 O O . GLY A 1 82 ? 4.510 5.344 9.934 1.00 88.12 82 GLY A O 1
ATOM 597 N N . ARG A 1 83 ? 4.514 7.601 9.824 1.00 91.88 83 ARG A N 1
ATOM 598 C CA . ARG A 1 83 ? 3.061 7.791 9.827 1.00 91.88 83 ARG A CA 1
ATOM 599 C C . ARG A 1 83 ? 2.578 8.287 8.480 1.00 91.88 83 ARG A C 1
ATOM 601 O O . ARG A 1 83 ? 3.232 9.132 7.869 1.00 91.88 83 ARG A O 1
ATOM 608 N N . VAL A 1 84 ? 1.429 7.782 8.054 1.00 93.88 84 VAL A N 1
ATOM 609 C CA . VAL A 1 84 ? 0.785 8.175 6.799 1.00 93.88 84 VAL A CA 1
ATOM 610 C C . VAL A 1 84 ? -0.702 8.393 7.052 1.00 93.88 84 VAL A C 1
ATOM 612 O O . VAL A 1 84 ? -1.337 7.596 7.742 1.00 93.88 84 VAL A O 1
ATOM 615 N N . GLU A 1 85 ? -1.245 9.491 6.524 1.00 95.06 85 GLU A N 1
ATOM 616 C CA . GLU A 1 85 ? -2.690 9.734 6.489 1.00 95.06 85 GLU A CA 1
ATOM 617 C C . GLU A 1 85 ? -3.288 9.024 5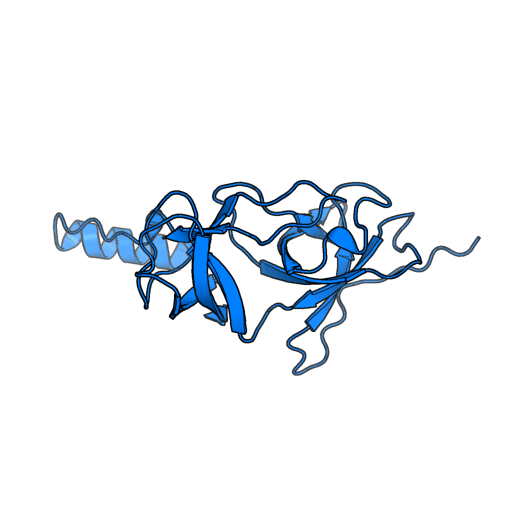.271 1.00 95.06 85 GLU A C 1
ATOM 619 O O . GLU A 1 85 ? -2.807 9.194 4.150 1.00 95.06 85 GLU A O 1
ATOM 624 N N . VAL A 1 86 ? -4.330 8.230 5.499 1.00 96.25 86 VAL A N 1
ATOM 625 C CA . VAL A 1 86 ? -5.052 7.469 4.472 1.00 96.25 86 VAL A CA 1
ATOM 626 C C . VAL A 1 86 ? -6.556 7.559 4.714 1.00 96.25 86 VAL A C 1
ATOM 628 O O . VAL A 1 86 ? -7.004 8.018 5.769 1.00 96.25 86 VAL A O 1
ATOM 631 N N . GLU A 1 87 ? -7.342 7.117 3.739 1.00 96.88 87 GLU A N 1
ATOM 632 C CA . GLU A 1 87 ? -8.799 7.075 3.846 1.00 96.88 87 GLU A CA 1
ATOM 633 C C . GLU A 1 87 ? -9.295 5.671 4.194 1.00 96.88 87 GLU A C 1
ATOM 635 O O . GLU A 1 87 ? -8.711 4.664 3.798 1.00 96.88 87 GLU A O 1
ATOM 640 N N . VAL A 1 88 ? -10.408 5.591 4.913 1.00 96.88 88 VAL A N 1
ATOM 641 C CA . VAL A 1 88 ? -11.144 4.341 5.109 1.00 96.88 88 VAL A CA 1
ATOM 642 C C . VAL A 1 88 ? -11.841 3.958 3.802 1.00 96.88 88 VAL A C 1
ATOM 644 O O . VAL A 1 88 ? -12.401 4.807 3.105 1.00 96.88 88 VAL A O 1
ATOM 647 N N . GLY A 1 89 ? -11.773 2.676 3.455 1.00 95.44 89 GLY A N 1
ATOM 648 C CA . GLY A 1 89 ? -12.426 2.087 2.294 1.00 95.44 89 GLY A CA 1
ATOM 649 C C . GLY A 1 89 ? -13.847 1.608 2.584 1.00 95.44 89 GLY A C 1
ATOM 650 O O . GLY A 1 89 ? -14.623 2.230 3.304 1.00 95.44 89 GLY A O 1
ATOM 651 N N . THR A 1 90 ? -14.195 0.473 1.994 1.00 94.12 90 THR A N 1
ATOM 652 C CA . THR A 1 90 ? -15.528 -0.145 2.035 1.00 94.12 90 THR A CA 1
ATOM 653 C C . THR A 1 90 ? -15.902 -0.755 3.388 1.00 94.12 90 THR A C 1
ATOM 655 O O . THR A 1 90 ? -17.076 -1.039 3.622 1.00 94.12 90 THR A O 1
ATOM 658 N N . SER A 1 91 ? -14.931 -0.967 4.280 1.00 92.00 91 SER A N 1
ATOM 659 C CA . SER A 1 91 ? -15.122 -1.555 5.611 1.00 92.00 91 SER A CA 1
ATOM 660 C C . SER A 1 91 ? -14.503 -0.681 6.696 1.00 92.00 91 SER A C 1
ATOM 662 O O . SER A 1 91 ? -13.442 -0.093 6.492 1.00 92.00 91 SER A O 1
ATOM 664 N N . ALA A 1 92 ? -15.151 -0.643 7.862 1.00 92.44 92 ALA A N 1
ATOM 665 C CA . ALA A 1 92 ? -14.698 0.140 9.006 1.00 92.44 92 ALA A CA 1
ATOM 666 C C . ALA A 1 92 ? -13.292 -0.267 9.482 1.00 92.44 92 ALA A C 1
ATOM 668 O O . ALA A 1 92 ? -12.919 -1.443 9.451 1.00 92.44 92 ALA A O 1
ATOM 669 N N . VAL A 1 93 ? -12.545 0.721 9.969 1.00 94.12 93 VAL A N 1
ATOM 670 C CA . VAL A 1 93 ? -11.216 0.583 10.563 1.00 94.12 93 VAL A CA 1
ATOM 671 C C . VAL A 1 93 ? -11.223 1.268 11.924 1.00 94.12 93 VAL A C 1
ATOM 673 O O . VAL A 1 93 ? -11.419 2.481 12.023 1.00 94.12 93 VAL A O 1
ATOM 676 N N . ALA A 1 94 ? -10.973 0.502 12.982 1.00 93.50 94 ALA A N 1
ATOM 677 C CA . ALA A 1 94 ? -10.807 1.038 14.322 1.00 93.50 94 ALA A CA 1
ATOM 678 C C . ALA A 1 94 ? -9.324 1.254 14.652 1.00 93.50 94 ALA A C 1
ATOM 680 O O . ALA A 1 94 ? -8.422 0.652 14.065 1.00 93.50 94 ALA A O 1
ATOM 681 N N . VAL A 1 95 ? -9.058 2.110 15.640 1.00 94.25 95 VAL A N 1
ATOM 682 C CA . VAL A 1 95 ? -7.709 2.252 16.201 1.00 94.25 95 VAL A CA 1
ATOM 683 C C . VAL A 1 95 ? -7.256 0.904 16.770 1.00 94.25 95 VAL A C 1
ATOM 685 O O . VAL A 1 95 ? -7.973 0.282 17.550 1.00 94.25 95 VAL A O 1
ATOM 688 N N . GLY A 1 96 ? -6.053 0.472 16.398 1.00 90.94 96 GLY A N 1
ATOM 689 C CA . GLY A 1 96 ? -5.469 -0.814 16.775 1.00 90.94 96 GLY A CA 1
ATOM 690 C C . GLY A 1 96 ? -5.520 -1.876 15.675 1.00 90.94 96 GLY A C 1
ATOM 691 O O . GLY A 1 96 ? -4.673 -2.772 15.692 1.00 90.94 96 GLY A O 1
ATOM 692 N N . ASP A 1 97 ? -6.431 -1.750 14.705 1.00 91.94 97 ASP A N 1
ATOM 693 C CA . ASP A 1 97 ? -6.569 -2.719 13.615 1.00 91.94 97 ASP A CA 1
ATOM 694 C C . ASP A 1 97 ? -5.354 -2.690 12.680 1.00 91.94 97 ASP A C 1
ATOM 696 O O . ASP A 1 97 ? -4.844 -1.620 12.318 1.00 91.94 97 ASP A O 1
ATOM 700 N N . LEU A 1 98 ? -4.908 -3.876 12.259 1.00 92.25 98 LEU A N 1
ATOM 701 C CA . LEU A 1 98 ? -4.011 -4.008 11.113 1.00 92.25 98 LEU A CA 1
ATOM 702 C C . LEU A 1 98 ? -4.779 -3.728 9.822 1.00 92.25 98 LEU A C 1
ATOM 704 O O . LEU A 1 98 ? -5.934 -4.132 9.683 1.00 92.25 98 LEU A O 1
ATOM 708 N N . VAL A 1 99 ? -4.131 -3.067 8.865 1.00 94.50 99 VAL A N 1
ATOM 709 C CA . VAL A 1 99 ? -4.773 -2.653 7.614 1.00 94.50 99 VAL A CA 1
ATOM 710 C C . VAL A 1 99 ? -4.123 -3.262 6.376 1.00 94.50 99 VAL A C 1
ATOM 712 O O . VAL A 1 99 ? -2.918 -3.520 6.335 1.00 94.50 99 VAL A O 1
ATOM 715 N N . VAL A 1 100 ? -4.948 -3.458 5.352 1.00 94.75 100 VAL A N 1
ATOM 716 C CA . VAL A 1 100 ? -4.551 -3.785 3.975 1.00 94.75 100 VAL A CA 1
ATOM 717 C C . VAL A 1 100 ? -5.185 -2.786 3.019 1.00 94.75 100 VAL A C 1
ATOM 719 O O . VAL A 1 100 ? -6.101 -2.048 3.399 1.00 94.75 100 VAL A O 1
ATOM 722 N N . LEU A 1 101 ? -4.699 -2.746 1.779 1.00 95.81 101 LEU A N 1
ATOM 723 C CA . LEU A 1 101 ? -5.307 -1.880 0.777 1.00 95.81 101 LEU A CA 1
ATOM 724 C C . LEU A 1 101 ? -6.717 -2.377 0.423 1.00 95.81 101 LEU A C 1
ATOM 726 O O . LEU A 1 101 ? -6.936 -3.576 0.280 1.00 95.81 101 LEU A O 1
ATOM 730 N N . ASP A 1 102 ? -7.650 -1.453 0.228 1.00 95.88 102 ASP A N 1
ATOM 731 C CA . ASP A 1 102 ? -8.937 -1.718 -0.413 1.00 95.88 102 ASP A CA 1
ATOM 732 C C . ASP A 1 102 ? -8.918 -1.245 -1.865 1.00 95.88 102 ASP A C 1
ATOM 734 O O . ASP A 1 102 ? -8.724 -2.027 -2.789 1.00 95.88 102 ASP A O 1
ATOM 738 N N . SER A 1 103 ? -9.024 0.062 -2.087 1.00 94.12 103 SER A N 1
ATOM 739 C CA . SER A 1 103 ? -8.996 0.630 -3.429 1.00 94.12 103 SER A CA 1
ATOM 740 C C . SER A 1 103 ? -8.036 1.809 -3.503 1.00 94.12 103 SER A C 1
ATOM 742 O O . SER A 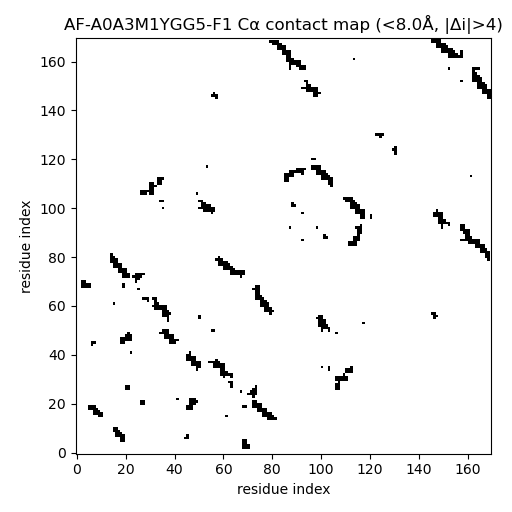1 103 ? -7.780 2.503 -2.521 1.00 94.12 103 SER A O 1
ATOM 744 N N . GLN A 1 104 ? -7.464 2.028 -4.681 1.00 95.19 104 GLN A N 1
ATOM 745 C CA . GLN A 1 104 ? -6.703 3.236 -4.972 1.00 95.19 104 GLN A CA 1
ATOM 746 C C . GLN A 1 104 ? -6.792 3.570 -6.458 1.00 95.19 104 GLN A C 1
ATOM 748 O O . GLN A 1 104 ? -7.078 2.708 -7.291 1.00 95.19 104 GLN A O 1
ATOM 753 N N . ALA A 1 105 ? -6.525 4.829 -6.797 1.00 94.25 105 ALA A N 1
ATOM 754 C CA . ALA A 1 105 ? -6.533 5.284 -8.181 1.00 94.25 105 ALA A CA 1
ATOM 755 C C . ALA A 1 105 ? -5.452 4.581 -9.024 1.00 94.25 105 ALA A C 1
ATOM 757 O O . ALA A 1 105 ? -4.312 4.395 -8.585 1.00 94.25 105 ALA A O 1
ATOM 758 N N . ALA A 1 106 ? -5.790 4.255 -10.275 1.00 91.19 106 ALA A N 1
ATOM 759 C CA . ALA A 1 106 ? -4.865 3.654 -11.235 1.00 91.19 106 ALA A CA 1
ATOM 760 C C . ALA A 1 106 ? -3.631 4.539 -11.488 1.00 91.19 106 ALA A C 1
ATOM 762 O O . ALA A 1 106 ? -3.687 5.757 -11.299 1.00 91.19 106 ALA A O 1
ATOM 763 N N . ALA A 1 107 ? -2.525 3.929 -11.927 1.00 88.81 107 ALA A N 1
ATOM 764 C CA . ALA A 1 107 ? -1.278 4.630 -12.243 1.00 88.81 107 ALA A CA 1
ATOM 765 C C . ALA A 1 107 ? -1.508 5.867 -13.136 1.00 88.81 107 ALA A C 1
ATOM 767 O O . ALA A 1 107 ? -2.331 5.835 -14.052 1.00 88.81 107 ALA A O 1
ATOM 768 N N . GLY A 1 108 ? -0.819 6.971 -12.849 1.00 89.75 108 GLY A N 1
ATOM 769 C CA . GLY A 1 108 ? -0.964 8.245 -13.557 1.00 89.75 108 GLY A CA 1
ATOM 770 C C . GLY A 1 108 ? -2.205 9.073 -13.192 1.00 89.75 108 GLY A C 1
ATOM 771 O O . GLY A 1 108 ? -2.328 10.203 -13.660 1.00 89.75 108 GLY A O 1
ATOM 772 N N . THR A 1 109 ? -3.106 8.563 -12.345 1.00 92.94 109 THR A N 1
ATOM 773 C CA . THR A 1 109 ? -4.289 9.300 -11.860 1.00 92.94 109 THR A CA 1
ATOM 774 C C . THR A 1 109 ? -4.132 9.653 -10.386 1.00 92.94 109 THR A C 1
ATOM 776 O O . THR A 1 109 ? -3.943 8.755 -9.571 1.00 92.94 109 THR A O 1
ATOM 779 N N . ALA A 1 110 ? -4.235 10.931 -10.022 1.00 91.88 110 ALA A N 1
ATOM 780 C CA . ALA A 1 110 ? -4.131 11.349 -8.624 1.00 91.88 110 ALA A CA 1
ATOM 781 C C . ALA A 1 110 ? -5.258 10.742 -7.771 1.00 91.88 110 ALA A C 1
ATOM 783 O O . ALA A 1 110 ? -6.408 10.680 -8.203 1.00 91.88 110 ALA A O 1
ATOM 784 N N . GLY A 1 111 ? -4.928 10.308 -6.557 1.00 90.44 111 GLY A N 1
ATOM 785 C CA . GLY A 1 111 ? -5.897 9.764 -5.611 1.00 90.44 111 GLY A CA 1
ATOM 786 C C . GLY A 1 111 ? -5.248 9.370 -4.290 1.00 90.44 111 GLY A C 1
ATOM 787 O O . GLY A 1 111 ? -4.040 9.143 -4.233 1.00 90.44 111 GLY A O 1
ATOM 788 N N . VAL A 1 112 ? -6.066 9.292 -3.244 1.00 91.69 112 VAL A N 1
ATOM 789 C CA . VAL A 1 112 ? -5.654 8.855 -1.906 1.00 91.69 112 VAL A CA 1
ATOM 790 C C . VAL A 1 112 ? -5.919 7.350 -1.786 1.00 91.69 112 VAL A C 1
ATOM 792 O O . VAL A 1 112 ? -6.964 6.886 -2.251 1.00 91.69 112 VAL A O 1
ATOM 795 N N . PRO A 1 113 ? -4.989 6.556 -1.230 1.00 94.50 113 PRO A N 1
ATOM 796 C CA . PRO A 1 113 ? -5.232 5.139 -1.004 1.00 94.50 113 PRO A CA 1
ATOM 797 C C . PRO A 1 113 ? -6.294 4.943 0.080 1.00 94.50 113 PRO A C 1
ATOM 799 O O . PRO A 1 113 ? -6.259 5.589 1.131 1.00 94.50 113 PRO A O 1
ATOM 802 N N . GLN A 1 114 ? -7.210 4.015 -0.178 1.00 96.69 114 GLN A N 1
ATOM 803 C CA . GLN A 1 114 ? -8.227 3.594 0.773 1.00 96.69 114 GLN A CA 1
ATOM 804 C C . GLN A 1 114 ? -7.840 2.262 1.399 1.00 96.69 114 GLN A C 1
ATOM 806 O O . GLN A 1 114 ? -7.414 1.340 0.699 1.00 96.69 114 GLN A O 1
ATOM 811 N N . VAL A 1 115 ? -8.006 2.145 2.710 1.00 96.44 115 VAL A N 1
ATOM 812 C CA . VAL A 1 115 ? -7.631 0.956 3.477 1.00 96.44 115 VAL A CA 1
ATOM 813 C C . VAL A 1 115 ? -8.819 0.361 4.215 1.00 96.44 115 VAL A C 1
ATOM 815 O O . VAL A 1 115 ? -9.765 1.055 4.586 1.00 96.44 115 VAL A O 1
ATOM 818 N N . ILE A 1 116 ? -8.742 -0.940 4.455 1.00 95.31 116 ILE A N 1
ATOM 819 C CA . ILE A 1 116 ? -9.706 -1.694 5.256 1.00 95.31 116 ILE A CA 1
ATOM 820 C C . ILE A 1 116 ? -8.975 -2.479 6.333 1.00 95.31 116 ILE A C 1
ATOM 822 O O . ILE A 1 116 ? -7.772 -2.744 6.227 1.00 95.31 116 ILE A O 1
ATOM 826 N N . LYS A 1 117 ? -9.720 -2.888 7.363 1.00 93.38 117 LYS A N 1
ATOM 827 C CA . LYS A 1 117 ? -9.226 -3.850 8.341 1.00 93.38 117 LYS A CA 1
ATOM 828 C C . LYS A 1 117 ? -8.774 -5.109 7.610 1.00 93.38 117 LYS A C 1
ATOM 830 O O . LYS A 1 117 ? -9.485 -5.635 6.752 1.00 93.38 117 LYS A O 1
ATOM 835 N N . ARG A 1 118 ? -7.601 -5.616 7.977 1.00 89.75 118 ARG A N 1
ATOM 836 C CA . ARG A 1 118 ? -7.116 -6.872 7.432 1.00 89.75 118 ARG A CA 1
ATOM 837 C C . ARG A 1 118 ? -8.079 -8.010 7.813 1.00 89.75 118 ARG A C 1
ATOM 839 O O . ARG A 1 118 ? -8.345 -8.196 9.001 1.00 89.75 118 ARG A O 1
ATOM 846 N N . PRO A 1 119 ? -8.556 -8.814 6.846 1.00 81.44 119 PRO A N 1
ATOM 847 C CA . PRO A 1 119 ? -9.532 -9.872 7.114 1.00 81.44 119 PRO A CA 1
ATOM 848 C C . PRO A 1 119 ? -9.039 -10.932 8.107 1.00 81.44 119 PRO A C 1
ATOM 850 O O . PRO A 1 119 ? -9.804 -11.400 8.950 1.00 81.44 119 PRO A O 1
ATOM 853 N N . ASP A 1 120 ? -7.752 -11.279 8.032 1.00 73.69 120 ASP A N 1
ATOM 854 C CA . ASP A 1 120 ? -7.124 -12.289 8.891 1.00 73.69 120 ASP A CA 1
ATOM 855 C C . ASP A 1 120 ? -6.811 -11.778 10.313 1.00 73.69 120 ASP A C 1
ATOM 857 O O . ASP A 1 120 ? -6.362 -12.553 11.156 1.00 73.69 120 ASP A O 1
ATOM 861 N N . ASP A 1 121 ? -7.081 -10.496 10.608 1.00 70.00 121 ASP A N 1
ATOM 862 C CA . ASP A 1 121 ? -6.914 -9.927 11.948 1.00 70.00 121 ASP A CA 1
ATOM 863 C C . ASP A 1 121 ? -8.099 -10.221 12.882 1.00 70.00 121 ASP A C 1
ATOM 865 O O . ASP A 1 121 ? -8.155 -9.785 14.032 1.00 70.00 121 ASP A O 1
ATOM 869 N N . THR A 1 122 ? -9.067 -10.997 12.400 1.00 64.88 122 THR A N 1
ATOM 870 C CA . THR A 1 122 ? -10.209 -11.442 13.193 1.00 64.88 122 THR A CA 1
ATOM 871 C C . THR A 1 122 ? -9.862 -12.767 13.862 1.00 64.88 122 THR A C 1
ATOM 873 O O . THR A 1 122 ? -9.650 -13.771 13.192 1.00 64.88 122 THR A O 1
ATOM 876 N N . LEU A 1 123 ? -9.783 -12.780 15.192 1.00 59.09 123 LEU A N 1
ATOM 877 C CA . LEU A 1 123 ? -9.555 -14.009 15.951 1.00 59.09 123 LEU A CA 1
ATOM 878 C C . LEU A 1 123 ? -10.818 -14.889 15.912 1.00 59.09 123 LEU A C 1
ATOM 880 O O . LEU A 1 123 ? -11.837 -14.502 16.487 1.00 59.09 123 LEU A O 1
ATOM 884 N N . ASP A 1 124 ? -10.766 -16.064 15.277 1.00 59.59 124 ASP A N 1
ATOM 885 C CA . ASP A 1 124 ? -11.837 -17.069 15.374 1.00 59.59 124 ASP A CA 1
ATOM 886 C C . ASP A 1 124 ? -11.747 -17.763 16.743 1.00 59.59 124 ASP A C 1
ATOM 888 O O . ASP A 1 124 ? -10.972 -18.691 16.978 1.00 59.59 124 ASP A O 1
ATOM 892 N N . SER A 1 125 ? -12.492 -17.239 17.710 1.00 61.38 125 SER A N 1
ATOM 893 C CA . SER A 1 125 ? -12.419 -17.622 19.119 1.00 61.38 125 SER A CA 1
ATOM 894 C C . SER A 1 125 ? -13.297 -18.830 19.474 1.00 61.38 125 SER A C 1
ATOM 896 O O . SER A 1 125 ? -13.911 -18.858 20.540 1.00 61.38 125 SER A O 1
ATOM 898 N N . SER A 1 126 ? -13.362 -19.859 18.621 1.00 59.12 126 SER A N 1
ATOM 899 C CA . SER A 1 126 ? -14.312 -20.961 18.833 1.00 59.12 126 SER A CA 1
ATOM 900 C C . SER A 1 126 ? -13.844 -22.106 19.754 1.00 59.12 126 SER A C 1
ATOM 902 O O . SER A 1 126 ? -14.707 -22.782 20.299 1.00 59.12 126 SER A O 1
ATOM 904 N N . THR A 1 127 ? -12.550 -22.307 20.063 1.00 58.41 127 THR A N 1
ATOM 905 C CA . THR A 1 127 ? -12.075 -23.156 21.197 1.00 58.41 127 THR A CA 1
ATOM 906 C C . THR A 1 127 ? -10.604 -22.872 21.563 1.00 58.41 127 THR A C 1
ATOM 908 O O . THR A 1 127 ? -9.839 -22.371 20.744 1.00 58.41 127 THR A O 1
ATOM 911 N N . THR A 1 128 ? -10.156 -23.240 22.773 1.00 62.47 128 THR A N 1
ATOM 912 C CA . THR A 1 128 ? -8.773 -23.003 23.254 1.00 62.47 128 THR A CA 1
ATOM 913 C C . THR A 1 128 ? -7.686 -23.774 22.492 1.00 62.47 128 THR A C 1
ATOM 915 O O . THR A 1 128 ? -6.565 -23.284 22.378 1.00 62.47 128 THR A O 1
ATOM 918 N N . ALA A 1 129 ? -7.992 -24.953 21.941 1.00 61.56 129 ALA A N 1
ATOM 919 C CA . ALA A 1 129 ? -7.050 -25.719 21.119 1.00 61.56 129 ALA A CA 1
ATOM 920 C C . ALA A 1 129 ? -6.965 -25.188 19.676 1.00 61.56 129 ALA A C 1
ATOM 922 O O . ALA A 1 129 ? -5.875 -25.141 19.107 1.00 61.56 129 ALA A O 1
ATOM 923 N N . ALA A 1 130 ? -8.092 -24.737 19.111 1.00 64.50 130 ALA A N 1
ATOM 924 C CA . ALA A 1 130 ? -8.117 -24.070 17.809 1.00 64.50 130 ALA A CA 1
ATOM 925 C C . ALA A 1 130 ? -7.368 -22.730 17.853 1.00 64.50 130 ALA A C 1
ATOM 927 O O . ALA A 1 130 ? -6.613 -22.421 16.937 1.00 64.50 130 ALA A O 1
ATOM 928 N N . LEU A 1 131 ? -7.480 -22.000 18.968 1.00 69.56 131 LEU A N 1
ATOM 929 C CA . LEU A 1 131 ? -6.796 -20.728 19.179 1.00 69.56 131 LEU A CA 1
ATOM 930 C C . LEU A 1 131 ? -5.265 -20.855 19.124 1.00 69.56 131 LEU A C 1
ATOM 932 O O . LEU A 1 131 ? -4.600 -20.033 18.505 1.00 69.56 131 LEU A O 1
ATOM 936 N N . ALA A 1 132 ? -4.684 -21.884 19.749 1.00 72.38 132 ALA A N 1
ATOM 937 C CA . ALA A 1 132 ? -3.230 -22.065 19.750 1.00 72.38 132 ALA A CA 1
ATOM 938 C C . ALA A 1 132 ? -2.679 -22.405 18.352 1.00 72.38 132 ALA A C 1
ATOM 940 O O . ALA A 1 132 ? -1.610 -21.921 17.976 1.00 72.38 132 ALA A O 1
ATOM 941 N N . ALA A 1 133 ? -3.410 -23.214 17.580 1.00 72.81 133 ALA A N 1
ATOM 942 C CA . ALA A 1 133 ? -3.038 -23.574 16.214 1.00 72.81 133 ALA A CA 1
ATOM 943 C C . ALA A 1 133 ? -3.208 -22.399 15.238 1.00 72.81 133 ALA A C 1
ATOM 945 O O . ALA A 1 133 ? -2.331 -22.176 14.404 1.00 72.81 133 ALA A O 1
ATOM 946 N N . ASP A 1 134 ? -4.285 -21.623 15.381 1.00 75.19 134 ASP A N 1
ATOM 947 C CA . ASP A 1 134 ? -4.518 -20.398 14.611 1.00 75.19 134 ASP A CA 1
ATOM 948 C C . ASP A 1 134 ? -3.421 -19.359 14.877 1.00 75.19 134 ASP A C 1
ATOM 950 O O . ASP A 1 134 ? -2.750 -18.907 13.952 1.00 75.19 134 ASP A O 1
ATOM 954 N N . VAL A 1 135 ? -3.135 -19.067 16.151 1.00 76.50 135 VAL A N 1
ATOM 955 C CA . VAL A 1 135 ? -2.076 -18.123 16.538 1.00 76.50 135 VAL A CA 1
ATOM 956 C C . VAL A 1 135 ? -0.708 -18.572 16.017 1.00 76.50 135 VAL A C 1
ATOM 958 O O . VAL A 1 135 ? 0.058 -17.745 15.522 1.00 76.50 135 VAL A O 1
ATOM 961 N N . ALA A 1 136 ? -0.394 -19.870 16.072 1.00 74.19 136 ALA A N 1
ATOM 962 C CA . ALA A 1 136 ? 0.850 -20.401 15.517 1.00 74.19 136 ALA A CA 1
ATOM 963 C C . ALA A 1 136 ? 0.909 -20.277 13.981 1.00 74.19 136 ALA A C 1
ATOM 965 O O . ALA A 1 136 ? 1.948 -19.901 13.432 1.00 74.19 136 ALA A O 1
ATOM 966 N N . GLY A 1 137 ? -0.203 -20.545 13.288 1.00 73.69 137 GLY A N 1
ATOM 967 C CA . GLY A 1 137 ? -0.324 -20.362 11.841 1.00 73.69 137 GLY A CA 1
ATOM 968 C C . GLY A 1 137 ? -0.137 -18.903 11.426 1.00 73.69 137 GLY A C 1
ATOM 969 O O . GLY A 1 137 ? 0.636 -18.613 10.512 1.00 73.69 137 GLY A O 1
ATOM 970 N N . ARG A 1 138 ? -0.765 -17.978 12.158 1.00 73.56 138 ARG A N 1
ATOM 971 C CA . ARG A 1 138 ? -0.643 -16.530 11.960 1.00 73.56 138 ARG A CA 1
ATOM 972 C C . ARG A 1 138 ? 0.776 -16.037 12.229 1.00 73.56 138 ARG A C 1
ATOM 974 O O . ARG A 1 138 ? 1.327 -15.321 11.401 1.00 73.56 138 ARG A O 1
ATOM 981 N N . LEU A 1 139 ? 1.420 -16.479 13.311 1.00 74.62 139 LEU A N 1
ATOM 982 C CA . LEU A 1 139 ? 2.814 -16.120 13.602 1.00 74.62 139 LEU A CA 1
ATOM 983 C C . LEU A 1 139 ? 3.757 -16.528 12.461 1.00 74.62 139 LEU A C 1
ATOM 985 O O . LEU A 1 139 ? 4.628 -15.752 12.077 1.00 74.62 139 LEU A O 1
ATOM 989 N N . ASN A 1 140 ? 3.555 -17.715 11.886 1.00 77.06 140 ASN A N 1
ATOM 990 C CA . ASN A 1 140 ? 4.342 -18.181 10.749 1.00 77.06 140 ASN A CA 1
ATOM 991 C C . ASN A 1 140 ? 4.033 -17.400 9.456 1.00 77.06 140 ASN A C 1
ATOM 993 O O . ASN A 1 140 ? 4.948 -17.053 8.717 1.00 77.06 140 ASN A O 1
ATOM 997 N N . ALA A 1 141 ? 2.763 -17.078 9.192 1.00 71.12 141 ALA A N 1
ATOM 998 C CA . ALA A 1 141 ? 2.350 -16.296 8.021 1.00 71.12 141 ALA A CA 1
ATOM 999 C C . ALA A 1 141 ? 2.807 -14.824 8.074 1.00 71.12 141 ALA A C 1
ATOM 1001 O O . ALA A 1 141 ? 2.971 -14.177 7.035 1.00 71.12 141 ALA A O 1
ATOM 1002 N N . TYR A 1 142 ? 3.002 -14.294 9.281 1.00 74.31 142 TYR A N 1
ATOM 1003 C CA . TYR A 1 142 ? 3.420 -12.919 9.539 1.00 74.31 142 TYR A CA 1
ATO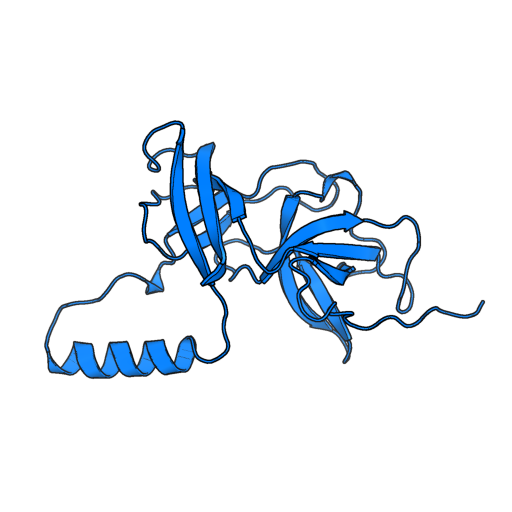M 1004 C C . TYR A 1 142 ? 4.929 -12.761 9.753 1.00 74.31 142 TYR A C 1
ATOM 1006 O O . TYR A 1 142 ? 5.425 -11.636 9.789 1.00 74.31 142 TYR A O 1
ATOM 1014 N N . ALA A 1 143 ? 5.676 -13.859 9.880 1.00 71.56 143 ALA A N 1
ATOM 1015 C CA . ALA A 1 143 ? 7.116 -13.815 10.089 1.00 71.56 143 ALA A CA 1
ATOM 1016 C C . ALA A 1 143 ? 7.820 -13.085 8.931 1.00 71.56 143 ALA A C 1
ATOM 1018 O O . ALA A 1 143 ? 7.732 -13.485 7.772 1.00 71.56 143 ALA A O 1
ATOM 1019 N N . GLY A 1 144 ? 8.521 -11.994 9.249 1.00 68.75 144 GLY A N 1
ATOM 1020 C CA . GLY A 1 144 ? 9.235 -11.177 8.262 1.00 68.75 144 GLY A CA 1
ATOM 1021 C C . GLY A 1 144 ? 8.341 -10.285 7.395 1.00 68.75 144 GLY A C 1
ATOM 1022 O O . GLY A 1 144 ? 8.863 -9.589 6.526 1.00 68.75 144 GLY A O 1
ATOM 1023 N N . LYS A 1 145 ? 7.023 -10.272 7.628 1.00 75.25 145 LYS A N 1
ATOM 1024 C CA . LYS A 1 145 ? 6.133 -9.264 7.058 1.00 75.25 145 LYS A CA 1
ATOM 1025 C C . LYS A 1 145 ? 6.065 -8.056 7.977 1.00 75.25 145 LYS A C 1
ATOM 1027 O O . LYS A 1 145 ? 6.161 -8.169 9.195 1.00 75.25 145 LYS A O 1
ATOM 1032 N N . HIS A 1 146 ? 5.858 -6.902 7.373 1.00 80.06 146 HIS A N 1
ATOM 1033 C CA . HIS A 1 146 ? 5.670 -5.660 8.092 1.00 80.06 146 HIS A CA 1
ATOM 1034 C C . HIS A 1 146 ? 4.284 -5.121 7.790 1.00 80.06 146 HIS A C 1
ATOM 1036 O O . HIS A 1 146 ? 3.849 -5.126 6.636 1.00 80.06 146 HIS A O 1
ATOM 1042 N N . PHE A 1 147 ? 3.595 -4.653 8.822 1.00 88.62 147 PHE A N 1
ATOM 1043 C CA . PHE A 1 147 ? 2.201 -4.254 8.700 1.00 88.62 147 PHE A CA 1
ATOM 1044 C C . PHE A 1 147 ? 2.012 -2.795 9.041 1.00 88.62 147 PHE A C 1
ATOM 1046 O O . PHE A 1 147 ? 2.883 -2.148 9.613 1.00 88.62 147 PHE A O 1
ATOM 1053 N N . TRP A 1 148 ? 0.859 -2.278 8.650 1.00 93.94 148 TRP A N 1
ATOM 1054 C CA . TRP A 1 148 ? 0.427 -0.950 9.031 1.00 93.94 148 TRP A CA 1
ATOM 1055 C C . TRP A 1 148 ? -0.749 -1.094 9.981 1.00 93.94 148 TRP A C 1
ATOM 1057 O O . TRP A 1 148 ? -1.628 -1.931 9.766 1.00 93.94 148 TRP A O 1
ATOM 1067 N N . ARG A 1 149 ? -0.746 -0.302 11.047 1.00 94.44 149 ARG A N 1
ATOM 1068 C CA . ARG A 1 149 ? -1.802 -0.280 12.054 1.00 94.44 149 ARG A CA 1
ATOM 1069 C C . ARG A 1 149 ? -2.426 1.097 12.114 1.00 94.44 149 ARG A C 1
ATOM 1071 O O . ARG A 1 149 ? -1.703 2.089 12.135 1.00 94.44 149 ARG A O 1
ATOM 1078 N N . CYS A 1 150 ? -3.750 1.156 12.206 1.00 94.81 150 CYS A N 1
ATOM 1079 C CA . CYS A 1 150 ? -4.449 2.400 12.505 1.00 94.81 150 CYS A CA 1
ATOM 1080 C C . CYS A 1 150 ? -4.119 2.855 13.931 1.00 94.81 150 CYS A C 1
ATOM 1082 O O . CYS A 1 150 ? -4.365 2.128 14.893 1.00 94.81 150 CYS A O 1
ATOM 1084 N N . ILE A 1 151 ? -3.563 4.056 14.078 1.00 96.50 151 ILE A N 1
ATOM 1085 C CA . ILE A 1 151 ? -3.215 4.633 15.385 1.00 96.50 151 ILE A CA 1
ATOM 1086 C C . ILE A 1 151 ? -4.160 5.758 15.802 1.00 96.50 151 ILE A C 1
ATOM 1088 O O . ILE A 1 151 ? -4.251 6.073 16.986 1.00 96.50 151 ILE A O 1
ATOM 1092 N N . GLN A 1 152 ? -4.863 6.369 14.847 1.00 95.75 152 GLN A N 1
ATOM 1093 C CA . GLN A 1 152 ? -5.735 7.504 15.116 1.00 95.75 152 GLN A CA 1
ATOM 1094 C C . GLN A 1 152 ? -6.785 7.675 14.015 1.00 95.75 152 GLN A C 1
ATOM 1096 O O . GLN A 1 152 ? -6.459 7.609 12.833 1.00 95.75 152 GLN A O 1
ATOM 1101 N N . VAL A 1 153 ? -8.019 7.999 14.408 1.00 95.50 153 VAL A N 1
ATOM 1102 C CA . VAL A 1 153 ? -9.042 8.555 13.509 1.00 95.50 153 VAL A CA 1
ATOM 1103 C C . VAL A 1 153 ? -8.919 10.079 13.513 1.00 95.50 153 VAL A C 1
ATOM 1105 O O . VAL A 1 153 ? -8.959 10.708 14.570 1.00 95.50 153 VAL A O 1
ATOM 1108 N N . VAL A 1 154 ? -8.715 10.671 12.338 1.00 95.06 154 VAL A N 1
ATOM 1109 C CA . VAL A 1 154 ? -8.511 12.117 12.145 1.00 95.06 154 VAL A CA 1
ATOM 1110 C C . VAL A 1 154 ? -9.830 12.819 11.853 1.00 95.06 154 VAL A C 1
ATOM 1112 O O . VAL A 1 154 ? -10.073 13.910 12.365 1.00 95.06 154 VAL A O 1
ATOM 1115 N N . SER A 1 155 ? -10.694 12.195 11.053 1.00 93.56 155 SER A N 1
ATOM 1116 C CA . SER A 1 155 ? -12.030 12.707 10.760 1.00 93.56 155 SER A CA 1
ATOM 1117 C C . SER A 1 155 ? -13.057 11.583 10.696 1.00 93.56 155 SER A C 1
ATOM 1119 O O . SER A 1 155 ? -12.737 10.459 10.318 1.00 93.56 155 SER A O 1
ATOM 1121 N N . GLY A 1 156 ? -14.304 11.911 11.037 1.00 90.81 156 GLY A N 1
ATOM 1122 C CA . GLY A 1 156 ? -15.396 10.942 11.066 1.00 90.81 156 GLY A CA 1
ATOM 1123 C C . GLY A 1 156 ? -15.289 9.978 12.245 1.00 90.81 156 GLY A C 1
ATOM 1124 O O . GLY A 1 156 ? -14.926 10.379 13.351 1.00 90.81 156 GLY A O 1
ATOM 1125 N N . THR A 1 157 ? -15.650 8.715 12.016 1.00 91.12 157 THR A N 1
ATOM 1126 C CA . THR A 1 157 ? -15.667 7.665 13.056 1.00 91.12 157 THR A CA 1
ATOM 1127 C C . THR A 1 157 ? -14.782 6.467 12.719 1.00 91.12 157 THR A C 1
ATOM 1129 O O . THR A 1 157 ? -14.695 5.534 13.514 1.00 91.12 157 THR A O 1
ATOM 1132 N N . GLY A 1 158 ? -14.120 6.490 11.559 1.00 90.25 158 GLY A N 1
ATOM 1133 C CA . GLY A 1 158 ? -13.385 5.349 11.021 1.00 90.25 158 GLY A CA 1
ATOM 1134 C C . GLY A 1 158 ? -14.308 4.286 10.417 1.00 90.25 158 GLY A C 1
ATOM 1135 O O . GLY A 1 158 ? -13.872 3.171 10.161 1.00 90.25 158 GLY A O 1
ATOM 1136 N N . ALA A 1 159 ? -15.591 4.599 10.215 1.00 91.06 159 ALA A N 1
ATOM 1137 C CA . ALA A 1 159 ? -16.605 3.632 9.792 1.00 91.06 159 ALA A CA 1
ATOM 1138 C C . ALA A 1 159 ? -17.149 3.891 8.384 1.00 91.06 159 ALA A C 1
ATOM 1140 O O . ALA A 1 159 ? -17.718 2.982 7.782 1.00 91.06 159 ALA A O 1
ATOM 1141 N N . ALA A 1 160 ? -16.996 5.112 7.869 1.00 92.06 160 ALA A N 1
ATOM 1142 C CA . ALA A 1 160 ? -17.473 5.491 6.548 1.00 92.06 160 ALA A CA 1
ATOM 1143 C C . ALA A 1 160 ? -16.314 5.605 5.554 1.00 92.06 160 ALA A C 1
ATOM 1145 O O . ALA A 1 160 ? -15.212 6.021 5.911 1.00 92.06 160 ALA A O 1
ATOM 1146 N N . GLN A 1 161 ? -16.590 5.286 4.289 1.00 94.12 161 GLN A N 1
ATOM 1147 C CA . GLN A 1 161 ? -15.633 5.500 3.210 1.00 94.12 161 GLN A CA 1
ATOM 1148 C C . GLN A 1 161 ? -15.247 6.986 3.134 1.00 94.12 161 GLN A C 1
ATOM 1150 O O . GLN A 1 161 ? -16.119 7.856 3.140 1.00 94.12 161 GLN A O 1
ATOM 1155 N N . GLY A 1 162 ? -13.947 7.269 3.051 1.00 92.62 162 GLY A N 1
ATOM 1156 C CA . GLY A 1 162 ? -13.408 8.632 3.044 1.00 92.62 162 GLY A CA 1
ATOM 1157 C C . GLY A 1 162 ? -13.169 9.243 4.432 1.00 92.62 162 GLY A C 1
ATOM 1158 O O . GLY A 1 162 ? -12.634 10.350 4.512 1.00 92.62 162 GLY A O 1
ATOM 1159 N N . ASP A 1 163 ? -13.504 8.548 5.529 1.00 95.94 163 ASP A N 1
ATOM 1160 C CA . ASP A 1 163 ? -13.018 8.931 6.861 1.00 95.94 163 ASP A CA 1
ATOM 1161 C C . ASP A 1 163 ? -11.482 8.894 6.866 1.00 95.94 163 ASP A C 1
ATOM 1163 O O . ASP A 1 163 ? -10.872 7.959 6.348 1.00 95.94 163 ASP A O 1
ATOM 1167 N N . LYS A 1 164 ? -10.837 9.906 7.450 1.00 95.50 164 LYS A N 1
ATOM 1168 C CA . LYS A 1 164 ? -9.375 10.008 7.467 1.00 95.50 164 LYS A CA 1
ATOM 1169 C C . LYS A 1 164 ? -8.814 9.349 8.708 1.00 95.50 164 LYS A C 1
ATOM 1171 O O . LYS A 1 164 ? -9.263 9.632 9.822 1.00 95.50 164 LYS A O 1
ATOM 1176 N N . ILE A 1 165 ? -7.781 8.538 8.528 1.00 96.31 165 ILE A N 1
ATOM 1177 C CA . ILE A 1 165 ? -7.066 7.870 9.612 1.00 96.31 165 ILE A CA 1
ATOM 1178 C C . ILE A 1 165 ? -5.558 8.020 9.432 1.00 96.31 165 ILE A C 1
ATOM 1180 O O . ILE A 1 165 ? -5.063 8.199 8.321 1.00 96.31 165 ILE A O 1
ATOM 1184 N N . ILE A 1 166 ? -4.819 7.917 10.533 1.00 95.88 166 ILE A N 1
ATOM 1185 C CA . ILE A 1 166 ? -3.362 7.802 10.508 1.00 95.88 166 ILE A CA 1
ATOM 1186 C C . ILE A 1 166 ? -2.995 6.351 10.766 1.00 95.88 166 ILE A C 1
ATOM 1188 O O . ILE A 1 166 ? -3.435 5.753 11.755 1.00 95.88 166 ILE A O 1
ATOM 1192 N N . ILE A 1 167 ? -2.142 5.818 9.899 1.00 95.69 167 ILE A N 1
ATOM 1193 C CA . ILE A 1 167 ? -1.547 4.497 10.047 1.00 95.69 167 ILE A CA 1
ATOM 1194 C C . ILE A 1 167 ? -0.044 4.605 10.312 1.00 95.69 167 ILE A C 1
ATOM 1196 O O . ILE A 1 167 ? 0.620 5.528 9.840 1.00 95.69 167 ILE A O 1
ATOM 1200 N N . GLU A 1 168 ? 0.492 3.655 11.070 1.00 94.38 168 GLU A N 1
ATOM 1201 C CA . GLU A 1 168 ? 1.911 3.567 11.425 1.00 94.38 168 GLU A CA 1
ATOM 1202 C C . GLU A 1 168 ? 2.436 2.146 11.200 1.00 94.38 168 GLU A C 1
ATOM 1204 O O . GLU A 1 168 ? 1.694 1.169 11.347 1.00 94.38 168 GLU A O 1
ATOM 1209 N N . ARG A 1 169 ? 3.712 2.035 10.818 1.00 91.00 169 ARG A N 1
ATOM 1210 C CA . ARG A 1 169 ? 4.394 0.751 10.603 1.00 91.00 169 ARG A CA 1
ATOM 1211 C C . ARG A 1 169 ? 4.570 -0.000 11.934 1.00 91.00 169 ARG A C 1
ATOM 1213 O O . ARG A 1 169 ? 5.062 0.587 12.896 1.00 91.00 169 ARG A O 1
ATOM 1220 N N . VAL A 1 170 ? 4.218 -1.290 11.958 1.00 85.44 170 VAL A N 1
ATOM 1221 C CA . VAL A 1 170 ? 4.343 -2.224 13.099 1.00 85.44 170 VAL A CA 1
ATOM 1222 C C . VAL A 1 170 ? 5.296 -3.364 12.768 1.00 85.44 170 VAL A C 1
ATOM 1224 O O . VAL A 1 170 ? 5.261 -3.854 11.611 1.00 85.44 170 VAL A O 1
#

Foldseek 3Di:
DDAAADAWDDDPPDLKIKFFEEPDFPQADQLQFQFFWDWDQDPNGTYTYGDEALDFGQFGFHDWDPDHHDVGTIIGMTRRFDKGKAWAAPFFADAFFWKDWHDFDGHPHHTGTHIYGNPLSDQPPPDPVVNVVSVVVVCVVCVPPKIKGFHAFPADHSGDTGGMTMIGID

Radius of gyration: 17.31 Å; Cα contacts (8 Å, |Δi|>4): 422; chains: 1; bounding box: 42×38×47 Å

Sequence (170 aa):
MATFKHGVSILRDGDIISIPLGATQNAFAQADVGKAVKFQNLNGTMVAVLCTAGDDIDGFVTSVEPHTVNNGYSFGGVQIKGRVEVEVGTSAVAVGDLVVLDSQAAAGTAGVPQVIKRPDDTLDSSTTAALAADVAGRLNAYAGKHFWRCIQVVSGTGAAQGDKIIIERV

Mean predicted aligned error: 7.29 Å

Nearest PDB structures (foldseek):
  6tut-assembly1_B  TM=1.673E-01  e=2.850E-01  Saccharomyces cerevisiae S288C
  8jh3-assembly1_B  TM=1.333E-01  e=2.850E-01  Komagataella phaffii
  6upy-assembly1_B  TM=1.341E-01  e=7.593E-01  Saccharomyces cerevisiae S288C

pLDDT: mean 85.77, std 11.5, range [49.81, 96.88]